Protein AF-A0A2R4A8C5-F1 (afdb_monomer)

Nearest PDB structures (foldseek):
  7qd8-assembly1_B  TM=8.148E-01  e=5.307E-03  Bacillus thuringiensis

InterPro domains:
  IPR002513 Tn3 transposase DDE domain [PF01526] (13-102)

Foldseek 3Di:
DVVVVDPPDDQLVVQVVLCVQQVLLVLQAFQDPPDDDDPPSSSLVSLLCCCVVVVVHLVVQADCPDPSRHPVNNVNSCVTGDDPRSVVSSVVSSVVSVVPDDDD

Secondary structure (DSSP, 8-state):
-GGGSS----HHHHHHHHHHHH-GGGG---SSSS----TTHHHHHHHHHHHHHTT--SGGG--TTSGGGSHHHHHHHHHHH--HHHHHHHHHHHHHHHHHSPP-

Sequence (104 aa):
MISDLLPPVDLTELLLEINAHTGFADEFFHASEASARVDDLPVSISAVLMAEACNIGLEPLIRSNVPALTRHRLNWTKANYLRAETITSANARLVDFQATLPEK

Organism: Escherichia coli (NCBI:txid562)

Mean predicted aligned error: 5.65 Å

pLDDT: mean 89.13, std 12.96, range [48.28, 97.88]

Radius of gyration: 14.77 Å; Cα contacts (8 Å, |Δi|>4): 102; chains: 1; bounding box: 31×28×45 Å

Solvent-accessible surface area (backbone atoms only — not comparable to full-atom values): 6050 Å² total; per-residue (Å²): 110,79,73,78,74,53,75,97,66,57,72,48,56,52,45,49,52,53,27,76,77,46,50,30,56,73,41,49,52,60,77,51,90,75,74,74,87,57,80,59,47,58,58,26,48,29,46,42,50,49,17,63,77,67,70,66,48,62,74,86,63,48,34,88,90,38,77,43,29,19,66,69,43,35,54,50,44,45,74,36,31,66,45,73,67,27,51,50,50,21,48,49,36,49,51,58,51,55,72,71,51,80,87,129

Structure (mmCIF, N/CA/C/O backbone):
data_AF-A0A2R4A8C5-F1
#
_entry.id   AF-A0A2R4A8C5-F1
#
loop_
_atom_site.group_PDB
_atom_site.id
_atom_site.type_symbol
_atom_site.label_atom_id
_atom_site.label_alt_id
_atom_site.label_comp_id
_atom_site.label_asym_id
_atom_site.label_entity_id
_atom_site.label_seq_id
_atom_site.pdbx_PDB_ins_code
_atom_site.Cartn_x
_atom_site.Cartn_y
_atom_site.Cartn_z
_atom_site.occupancy
_atom_site.B_iso_or_equiv
_atom_site.auth_seq_id
_atom_site.auth_comp_id
_atom_site.auth_asym_id
_atom_site.auth_atom_id
_atom_site.pdbx_PDB_model_num
ATOM 1 N N . MET A 1 1 ? 8.870 -14.293 27.264 1.00 48.28 1 MET A N 1
ATOM 2 C CA . MET A 1 1 ? 8.529 -12.847 27.326 1.00 48.28 1 MET A CA 1
ATOM 3 C C . MET A 1 1 ? 7.352 -12.596 26.389 1.00 48.28 1 MET A C 1
ATOM 5 O O . MET A 1 1 ? 7.075 -13.466 25.582 1.00 48.28 1 MET A O 1
ATOM 9 N N . ILE A 1 2 ? 6.641 -11.463 26.462 1.00 55.81 2 ILE A N 1
ATOM 10 C CA . ILE A 1 2 ? 5.501 -11.169 25.552 1.00 55.81 2 ILE A CA 1
ATOM 11 C C . ILE A 1 2 ? 5.911 -11.282 24.066 1.00 55.81 2 ILE A C 1
ATOM 13 O O . ILE A 1 2 ? 5.102 -11.645 23.222 1.00 55.81 2 ILE A O 1
ATOM 17 N N . SER A 1 3 ? 7.195 -11.079 23.769 1.00 56.97 3 SER A N 1
ATOM 18 C CA . SER A 1 3 ? 7.822 -11.296 22.462 1.00 56.97 3 SER A CA 1
ATOM 19 C C . SER A 1 3 ? 7.675 -12.715 21.891 1.00 56.97 3 SER A C 1
ATOM 21 O O . SER A 1 3 ? 7.709 -12.855 20.679 1.00 56.97 3 SER A O 1
ATOM 23 N N . ASP A 1 4 ? 7.478 -13.744 22.724 1.00 57.12 4 ASP A N 1
ATOM 24 C CA . ASP A 1 4 ? 7.283 -15.136 22.275 1.00 57.12 4 ASP A CA 1
ATOM 25 C C . ASP A 1 4 ? 5.820 -15.433 21.883 1.00 57.12 4 ASP A C 1
ATOM 27 O O . ASP A 1 4 ? 5.517 -16.512 21.380 1.00 57.12 4 ASP A O 1
ATOM 31 N N . LEU A 1 5 ? 4.899 -14.496 22.14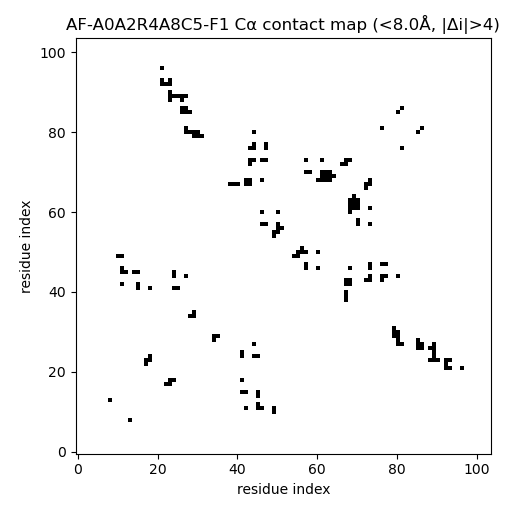9 1.00 63.47 5 LEU A N 1
ATOM 32 C CA . LEU A 1 5 ? 3.467 -14.606 21.833 1.00 63.47 5 LEU A CA 1
ATOM 33 C C . LEU A 1 5 ? 3.094 -13.896 20.526 1.00 63.47 5 LEU A C 1
ATOM 35 O O . LEU A 1 5 ? 1.983 -14.082 20.032 1.00 63.47 5 LEU A O 1
ATOM 39 N N . LEU A 1 6 ? 3.993 -13.072 19.983 1.00 57.56 6 LEU A N 1
ATOM 40 C CA . LEU A 1 6 ? 3.800 -12.414 18.698 1.00 57.56 6 LEU A CA 1
ATOM 41 C C . LEU A 1 6 ? 4.466 -13.276 17.621 1.00 57.56 6 LEU A C 1
ATOM 43 O O . LEU A 1 6 ? 5.684 -13.463 17.680 1.00 57.56 6 LEU A O 1
ATOM 47 N N . PRO A 1 7 ? 3.707 -13.827 16.656 1.00 55.28 7 PRO A N 1
ATOM 48 C CA . PRO A 1 7 ? 4.320 -14.527 15.540 1.00 55.28 7 PRO A CA 1
ATOM 49 C C . PRO A 1 7 ? 5.281 -13.577 14.802 1.00 55.28 7 PRO A C 1
ATOM 51 O O . PRO A 1 7 ? 5.040 -12.367 14.771 1.00 55.28 7 PRO A O 1
ATOM 54 N N . PRO A 1 8 ? 6.377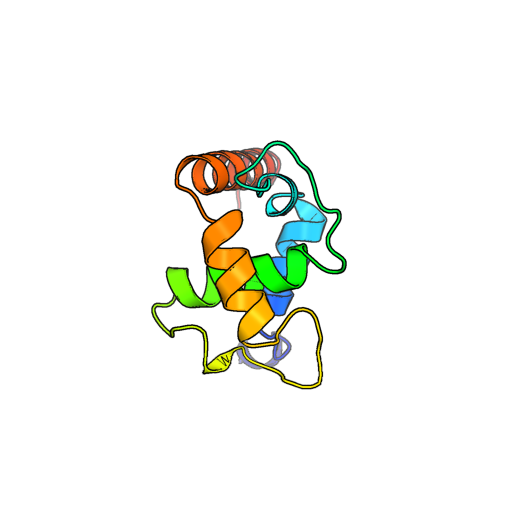 -14.085 14.213 1.00 59.34 8 PRO A N 1
ATOM 55 C CA . PRO A 1 8 ? 7.203 -13.286 13.320 1.00 59.34 8 PRO A CA 1
ATOM 56 C C . PRO A 1 8 ? 6.356 -12.919 12.095 1.00 59.34 8 PRO A C 1
ATOM 58 O O . PRO A 1 8 ? 6.137 -13.756 11.226 1.00 59.34 8 PRO A O 1
ATOM 61 N N . VAL A 1 9 ? 5.838 -11.693 12.067 1.00 62.78 9 VAL A N 1
ATOM 62 C CA . VAL A 1 9 ? 5.000 -11.167 10.982 1.00 62.78 9 VAL A CA 1
ATOM 63 C C . VAL A 1 9 ? 5.826 -10.172 10.178 1.00 62.78 9 VAL A C 1
ATOM 65 O O . VAL A 1 9 ? 6.458 -9.278 10.750 1.00 62.78 9 VAL A O 1
ATOM 68 N N . ASP A 1 10 ? 5.842 -10.329 8.854 1.00 78.69 10 ASP A N 1
ATOM 69 C CA . ASP A 1 10 ? 6.402 -9.313 7.965 1.00 78.69 10 ASP A CA 1
ATOM 70 C C . ASP A 1 10 ? 5.533 -8.052 8.079 1.00 78.69 10 ASP A C 1
ATOM 72 O O . ASP A 1 10 ? 4.307 -8.105 7.996 1.00 78.69 10 ASP A O 1
ATOM 76 N N . LEU A 1 11 ? 6.144 -6.886 8.283 1.00 78.94 11 LEU A N 1
ATOM 77 C CA . LEU A 1 11 ? 5.404 -5.639 8.472 1.00 78.94 11 LEU A CA 1
ATOM 78 C C . LEU A 1 11 ? 4.524 -5.296 7.249 1.00 78.94 11 LEU A C 1
ATOM 80 O O . LEU A 1 11 ? 3.506 -4.618 7.384 1.00 78.94 11 LEU A O 1
ATOM 84 N N . THR A 1 12 ? 4.871 -5.806 6.063 1.00 82.50 12 THR A N 1
ATOM 85 C CA . THR A 1 12 ? 4.020 -5.718 4.867 1.00 82.50 12 THR A CA 1
ATOM 86 C C . THR A 1 12 ? 2.796 -6.636 4.926 1.00 82.50 12 THR A C 1
ATOM 88 O O . THR A 1 12 ? 1.733 -6.236 4.453 1.00 82.50 12 THR A O 1
ATOM 91 N N . GLU A 1 13 ? 2.894 -7.811 5.551 1.00 86.81 13 GLU A N 1
ATOM 92 C CA . GLU A 1 13 ? 1.748 -8.691 5.821 1.00 86.81 13 GLU A CA 1
ATOM 93 C C . GLU A 1 13 ? 0.796 -8.053 6.832 1.00 86.81 13 GLU A C 1
ATOM 95 O O . GLU A 1 13 ? -0.417 -8.085 6.633 1.00 86.81 13 GLU A O 1
ATOM 100 N N . LEU A 1 14 ? 1.333 -7.375 7.852 1.00 89.06 14 LEU A N 1
ATOM 101 C CA . LEU A 1 14 ? 0.512 -6.619 8.796 1.00 89.06 14 LEU A CA 1
ATOM 102 C C . LEU A 1 14 ? -0.280 -5.508 8.089 1.00 89.06 14 LEU A C 1
ATOM 104 O O . LEU A 1 14 ? -1.461 -5.320 8.366 1.00 89.06 14 LEU A O 1
ATOM 108 N N . LEU A 1 15 ? 0.320 -4.802 7.124 1.00 92.25 15 LEU A N 1
ATOM 109 C CA . LEU A 1 15 ? -0.424 -3.832 6.312 1.00 92.25 15 LEU A CA 1
ATOM 110 C C . LEU A 1 15 ? -1.521 -4.487 5.462 1.00 92.25 15 LEU A C 1
ATOM 112 O O . LEU A 1 15 ? -2.571 -3.880 5.264 1.00 92.25 15 LEU A O 1
ATOM 116 N N . LEU A 1 16 ? -1.320 -5.714 4.978 1.00 93.81 16 LEU A N 1
ATOM 117 C CA . LEU A 1 16 ? -2.362 -6.453 4.260 1.00 93.81 16 LEU A CA 1
ATOM 118 C C . LEU A 1 16 ? -3.513 -6.870 5.181 1.00 93.81 16 LEU A C 1
ATOM 120 O O . LEU A 1 16 ? -4.668 -6.790 4.768 1.00 93.81 16 LEU A O 1
ATOM 124 N N . GLU A 1 17 ? -3.226 -7.251 6.424 1.00 93.94 17 GLU A N 1
ATOM 125 C CA . GLU A 1 17 ? -4.248 -7.536 7.437 1.00 93.94 17 GLU A CA 1
ATOM 126 C C . GLU A 1 17 ? -5.056 -6.276 7.779 1.00 93.94 17 GLU A C 1
ATOM 128 O O . GLU A 1 17 ? -6.286 -6.282 7.724 1.00 93.94 17 GLU A O 1
ATOM 133 N N . ILE A 1 18 ? -4.381 -5.150 8.026 1.00 94.25 18 ILE A N 1
ATOM 134 C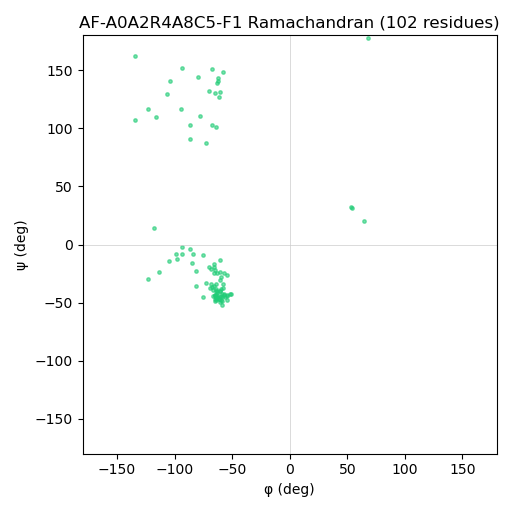 CA . ILE A 1 18 ? -5.051 -3.860 8.236 1.00 94.25 18 ILE A CA 1
ATOM 135 C C . ILE A 1 18 ? -5.878 -3.466 7.008 1.00 94.25 18 ILE A C 1
ATOM 137 O O . ILE A 1 18 ? -6.994 -2.959 7.149 1.00 94.25 18 ILE A O 1
ATOM 141 N N . ASN A 1 19 ? -5.387 -3.733 5.797 1.00 96.38 19 ASN A N 1
ATOM 142 C CA . ASN A 1 19 ? -6.174 -3.515 4.592 1.00 96.38 19 ASN A CA 1
ATOM 143 C C . ASN A 1 19 ? -7.423 -4.406 4.554 1.00 96.38 19 ASN A C 1
ATOM 145 O O . ASN A 1 19 ? -8.494 -3.916 4.217 1.00 96.38 19 ASN A O 1
ATOM 149 N N . ALA A 1 20 ? -7.328 -5.677 4.945 1.00 96.12 20 ALA A N 1
ATOM 150 C CA . AL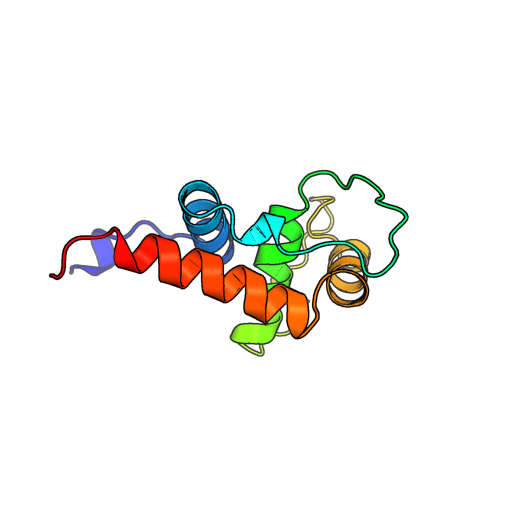A A 1 20 ? -8.486 -6.568 5.006 1.00 96.12 20 ALA A CA 1
ATOM 151 C C . ALA A 1 20 ? -9.569 -6.061 5.979 1.00 96.12 20 ALA A C 1
ATOM 153 O O . ALA A 1 20 ? -10.756 -6.278 5.741 1.00 96.12 20 ALA A O 1
ATOM 154 N N . HIS A 1 21 ? -9.176 -5.350 7.040 1.00 95.62 21 HIS A N 1
ATOM 155 C CA . HIS A 1 21 ? -10.109 -4.744 7.992 1.00 95.62 21 HIS A CA 1
ATOM 156 C C . HIS A 1 21 ? -10.702 -3.406 7.535 1.00 95.62 21 HIS A C 1
ATOM 158 O O . HIS A 1 21 ? -11.857 -3.114 7.841 1.00 95.62 21 HIS A O 1
ATOM 164 N N . THR A 1 22 ? -9.930 -2.580 6.830 1.00 96.88 22 THR A N 1
ATOM 165 C CA . THR A 1 22 ? -10.277 -1.162 6.593 1.00 96.88 22 THR A CA 1
ATOM 166 C C . THR A 1 22 ? -10.579 -0.824 5.131 1.00 96.88 22 THR A C 1
ATOM 168 O O . THR A 1 22 ? -11.271 0.158 4.836 1.00 96.88 22 THR A O 1
ATOM 171 N N . GLY A 1 23 ? -10.063 -1.623 4.197 1.00 96.00 23 GLY A N 1
ATOM 172 C CA . GLY A 1 23 ? -10.065 -1.338 2.764 1.00 96.00 23 GLY A CA 1
ATOM 173 C C . GLY A 1 23 ? -9.230 -0.114 2.379 1.00 96.00 23 GLY A C 1
ATOM 174 O O . GLY A 1 23 ? -9.476 0.471 1.332 1.00 96.00 23 GLY A O 1
ATOM 175 N N . PHE A 1 24 ? -8.278 0.332 3.211 1.00 96.88 24 PHE A N 1
ATOM 176 C CA . PHE A 1 24 ? -7.536 1.572 2.946 1.00 96.88 24 PHE A CA 1
ATOM 177 C C . PHE A 1 24 ? -6.766 1.544 1.611 1.00 96.88 24 PHE A C 1
ATOM 179 O O . PHE A 1 24 ? -6.536 2.596 1.017 1.00 96.88 24 PHE A O 1
ATOM 186 N N . ALA A 1 25 ? -6.353 0.364 1.132 1.00 95.31 25 ALA A N 1
ATOM 187 C CA . ALA A 1 25 ? -5.606 0.237 -0.116 1.00 95.31 25 ALA A CA 1
ATOM 188 C C . ALA A 1 25 ? -6.460 0.571 -1.354 1.00 95.31 25 ALA A C 1
ATOM 190 O O . ALA A 1 25 ? -5.897 0.926 -2.389 1.00 95.31 25 ALA A O 1
ATOM 191 N N . ASP A 1 26 ? -7.792 0.511 -1.245 1.00 93.62 26 ASP A N 1
ATOM 192 C CA . ASP A 1 26 ? -8.715 0.843 -2.338 1.00 93.62 26 ASP A CA 1
ATOM 193 C C . ASP A 1 26 ? -8.727 2.351 -2.651 1.00 93.62 26 ASP A C 1
ATOM 195 O O . ASP A 1 26 ? -9.074 2.758 -3.759 1.00 93.62 26 ASP A O 1
ATOM 199 N N . GLU A 1 27 ? -8.272 3.185 -1.710 1.00 96.06 27 GLU A N 1
ATOM 200 C CA . GLU A 1 27 ? -8.142 4.638 -1.884 1.00 96.06 27 GLU A CA 1
ATOM 201 C C . GLU A 1 27 ? -6.938 5.032 -2.759 1.00 96.06 27 GLU A C 1
ATOM 203 O O . GLU A 1 27 ? -6.786 6.190 -3.159 1.00 96.06 27 GLU A O 1
ATOM 208 N N . PHE A 1 28 ? -6.066 4.077 -3.093 1.00 94.31 28 PHE A N 1
ATOM 209 C CA . PHE A 1 28 ? -4.970 4.294 -4.028 1.00 94.31 28 PHE A CA 1
ATOM 210 C C . PHE A 1 28 ? -5.455 4.047 -5.455 1.00 94.31 28 PHE A C 1
ATOM 212 O O . PHE A 1 28 ? -5.357 2.945 -5.994 1.00 94.31 28 PHE A O 1
AT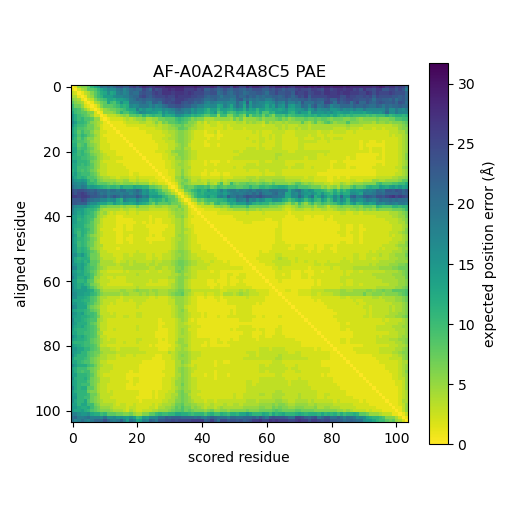OM 219 N N . PHE A 1 29 ? -5.940 5.110 -6.096 1.00 91.50 29 PHE A N 1
ATOM 220 C CA . PHE A 1 29 ? -6.328 5.099 -7.505 1.00 91.50 29 PHE A CA 1
ATOM 221 C C . PHE A 1 29 ? -5.188 5.553 -8.430 1.00 91.50 29 PHE A C 1
ATOM 223 O O . PHE A 1 29 ? -4.312 6.345 -8.059 1.00 91.50 29 PHE A O 1
ATOM 230 N N . HIS A 1 30 ? -5.204 5.048 -9.666 1.00 90.44 30 HIS A N 1
ATOM 231 C CA . HIS A 1 30 ? -4.203 5.370 -10.682 1.00 90.44 30 HIS A CA 1
ATOM 232 C C . HIS A 1 30 ? -4.230 6.873 -11.033 1.00 90.44 30 HIS A C 1
ATOM 234 O O . HIS A 1 30 ? -5.291 7.488 -11.071 1.00 90.44 30 HIS A O 1
ATOM 240 N N . ALA A 1 31 ? -3.065 7.475 -11.291 1.00 86.06 31 ALA A N 1
ATOM 241 C CA . ALA A 1 31 ? -2.920 8.915 -11.558 1.00 86.06 31 ALA A CA 1
ATOM 242 C C . ALA A 1 31 ? -3.611 9.383 -12.852 1.00 86.06 31 ALA A C 1
ATOM 244 O O . ALA A 1 31 ? -3.908 10.562 -13.013 1.00 86.06 31 ALA A O 1
ATOM 245 N N . SER A 1 32 ? -3.843 8.456 -13.777 1.00 80.31 32 SER A N 1
ATOM 246 C CA . SER A 1 32 ? -4.699 8.645 -14.948 1.00 80.31 32 SER A CA 1
ATOM 247 C C . SER A 1 32 ? -6.028 7.928 -14.724 1.00 80.31 32 SER A C 1
ATOM 249 O O . SER A 1 32 ? -6.022 6.794 -14.241 1.00 80.31 32 SER A O 1
ATOM 251 N N . GLU A 1 33 ? -7.135 8.548 -15.146 1.00 62.88 33 GLU A N 1
ATOM 252 C CA . GLU A 1 33 ? -8.492 7.975 -15.105 1.00 62.88 33 GLU A CA 1
ATOM 253 C C . GLU A 1 33 ? -8.641 6.687 -15.941 1.00 62.88 33 GLU A C 1
ATOM 255 O O . GLU A 1 33 ? -9.610 5.944 -15.783 1.00 62.88 33 GLU A O 1
ATOM 260 N N . ALA A 1 34 ? -7.667 6.367 -16.803 1.00 61.69 34 ALA A N 1
ATOM 261 C CA . ALA A 1 34 ? -7.583 5.068 -17.459 1.00 61.69 34 ALA A CA 1
ATOM 262 C C . ALA A 1 34 ? -7.139 4.000 -16.443 1.00 61.69 34 ALA A C 1
ATOM 264 O O . ALA A 1 34 ? -5.950 3.723 -16.273 1.00 61.69 34 ALA A O 1
ATOM 265 N N . SER A 1 35 ? -8.107 3.411 -15.741 1.00 58.88 35 SER A N 1
ATOM 266 C CA . SER A 1 35 ? -7.860 2.351 -14.764 1.00 58.88 35 SER A CA 1
ATOM 267 C C . SER A 1 35 ? -7.366 1.077 -15.460 1.00 58.88 35 SER A C 1
ATOM 269 O O . SER A 1 35 ? -8.143 0.319 -16.044 1.00 58.88 35 SER A O 1
AT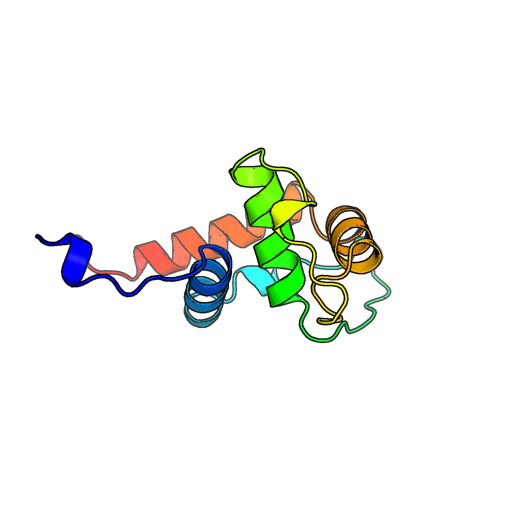OM 271 N N . ALA A 1 36 ? -6.062 0.817 -15.389 1.00 63.41 36 ALA A N 1
ATOM 272 C CA . ALA A 1 36 ? -5.540 -0.526 -15.590 1.00 63.41 36 ALA A CA 1
ATOM 273 C C . ALA A 1 36 ? -5.789 -1.309 -14.296 1.00 63.41 36 ALA A C 1
ATOM 275 O O . ALA A 1 36 ? -5.170 -1.020 -13.271 1.00 63.41 36 ALA A O 1
ATOM 276 N N . ARG A 1 37 ? -6.706 -2.287 -14.325 1.00 70.88 37 ARG A N 1
ATOM 277 C CA . ARG A 1 37 ? -6.830 -3.242 -13.218 1.00 70.88 37 ARG A CA 1
ATOM 278 C C . ARG A 1 37 ? -5.526 -4.006 -13.101 1.00 70.88 37 ARG A C 1
ATOM 280 O O . ARG A 1 37 ? -5.011 -4.546 -14.077 1.00 70.88 37 ARG A O 1
ATOM 287 N N . VAL A 1 38 ? -4.993 -3.985 -11.897 1.00 85.06 38 VAL A N 1
ATOM 288 C CA . VAL A 1 38 ? -3.663 -4.456 -11.594 1.00 85.06 38 VAL A CA 1
ATOM 289 C C . VAL A 1 38 ? -3.785 -5.519 -10.516 1.00 85.06 38 VAL A C 1
ATOM 291 O O . VAL A 1 38 ? -4.225 -5.229 -9.406 1.00 85.06 38 VAL A O 1
ATOM 294 N N . ASP A 1 39 ? -3.388 -6.740 -10.857 1.00 90.44 39 ASP A N 1
ATOM 295 C CA . ASP A 1 39 ? -3.432 -7.868 -9.928 1.00 90.44 39 ASP A CA 1
ATOM 296 C C . ASP A 1 39 ? -2.524 -7.613 -8.726 1.00 90.44 39 ASP A C 1
ATOM 298 O O . ASP A 1 39 ? -1.434 -7.049 -8.876 1.00 90.44 39 ASP A O 1
ATOM 302 N N . ASP A 1 40 ? -2.986 -8.004 -7.538 1.00 94.25 40 ASP A N 1
ATOM 303 C CA . ASP A 1 40 ? -2.276 -7.861 -6.263 1.00 94.25 40 ASP A CA 1
ATOM 304 C C . ASP A 1 40 ? -1.800 -6.426 -5.962 1.00 94.25 40 ASP A C 1
ATOM 306 O O . ASP A 1 40 ? -0.766 -6.215 -5.320 1.00 94.25 40 ASP A O 1
ATOM 310 N N . LEU A 1 41 ? -2.548 -5.409 -6.416 1.00 94.19 41 LEU A N 1
ATOM 311 C CA . LEU A 1 41 ? -2.233 -4.007 -6.125 1.00 94.19 41 LEU A CA 1
ATOM 312 C C . LEU A 1 41 ? -2.026 -3.732 -4.621 1.00 94.19 41 LEU A C 1
ATOM 314 O O . LEU A 1 41 ? -1.034 -3.068 -4.309 1.00 94.19 41 LEU A O 1
ATOM 318 N N . PRO A 1 42 ? -2.845 -4.265 -3.684 1.00 95.62 42 PRO A N 1
ATOM 319 C CA . PRO A 1 42 ? -2.630 -4.042 -2.254 1.00 95.62 42 PRO A CA 1
ATOM 320 C C . PRO A 1 42 ? -1.253 -4.504 -1.764 1.00 95.62 42 PRO A C 1
ATOM 322 O O . PRO A 1 42 ? -0.656 -3.842 -0.925 1.00 95.62 42 PRO A O 1
ATOM 325 N N . VAL A 1 43 ? -0.695 -5.580 -2.332 1.00 96.38 43 VAL A N 1
ATOM 326 C CA . VAL A 1 43 ? 0.658 -6.061 -1.997 1.00 96.38 43 VAL A CA 1
ATOM 327 C C . VAL A 1 43 ? 1.712 -5.039 -2.417 1.00 96.38 43 VAL A C 1
ATOM 329 O O . VAL A 1 43 ? 2.584 -4.678 -1.625 1.00 96.38 43 VAL A O 1
ATOM 332 N N . SER A 1 44 ? 1.613 -4.521 -3.645 1.00 97.06 44 SER A N 1
ATOM 333 C CA . SER A 1 44 ? 2.524 -3.478 -4.125 1.00 97.06 44 SER A CA 1
ATOM 334 C C . SER A 1 44 ? 2.391 -2.182 -3.313 1.00 97.06 44 SER A C 1
ATOM 336 O O . SER A 1 44 ? 3.404 -1.553 -3.012 1.00 97.06 44 SER A O 1
ATOM 338 N N . ILE A 1 45 ? 1.168 -1.783 -2.946 1.00 97.12 45 ILE A N 1
ATOM 339 C CA . ILE A 1 45 ? 0.904 -0.583 -2.137 1.00 97.12 45 ILE A CA 1
ATOM 340 C C . ILE A 1 45 ? 1.487 -0.734 -0.733 1.00 97.12 45 ILE A C 1
ATOM 342 O O . ILE A 1 45 ? 2.229 0.147 -0.307 1.00 97.12 45 ILE A O 1
ATOM 346 N N . SER A 1 46 ? 1.242 -1.855 -0.050 1.00 96.50 46 SER A N 1
ATOM 347 C CA . SER A 1 46 ? 1.807 -2.128 1.276 1.00 96.50 46 SER A CA 1
ATOM 348 C C . SER A 1 46 ? 3.332 -2.069 1.269 1.00 96.50 46 SER A C 1
ATOM 350 O O . SER A 1 46 ? 3.930 -1.442 2.140 1.00 96.50 46 SER A O 1
ATOM 352 N N . ALA A 1 47 ? 3.977 -2.649 0.253 1.00 96.50 47 ALA A N 1
ATOM 353 C CA . ALA A 1 47 ? 5.426 -2.569 0.112 1.00 96.50 47 ALA A CA 1
ATOM 354 C C . ALA A 1 47 ? 5.912 -1.125 -0.126 1.00 96.50 47 ALA A C 1
ATOM 356 O O . ALA A 1 47 ? 6.856 -0.672 0.517 1.00 96.50 47 ALA A O 1
ATOM 357 N N . VAL A 1 48 ? 5.264 -0.360 -1.008 1.00 97.56 48 VAL A N 1
ATOM 358 C CA . VAL A 1 48 ? 5.644 1.044 -1.238 1.00 97.56 48 VAL A CA 1
ATOM 359 C C . VAL A 1 48 ? 5.453 1.883 0.028 1.00 97.56 48 VAL A C 1
ATOM 361 O O . VAL A 1 48 ? 6.356 2.629 0.395 1.00 97.56 48 VAL A O 1
ATOM 364 N N . LEU A 1 49 ? 4.330 1.734 0.733 1.00 96.50 49 LEU A N 1
ATOM 365 C CA . LEU A 1 49 ? 4.086 2.436 1.993 1.00 96.50 49 LEU A CA 1
ATOM 366 C C . LEU A 1 49 ? 5.134 2.081 3.044 1.00 96.50 49 LEU A C 1
ATOM 368 O O . LEU A 1 49 ? 5.622 2.977 3.723 1.00 96.50 49 LEU A O 1
ATOM 372 N N . MET A 1 50 ? 5.537 0.812 3.127 1.00 94.94 50 MET A N 1
ATOM 373 C CA . MET A 1 50 ? 6.609 0.380 4.020 1.00 94.94 50 MET A CA 1
ATOM 374 C C . MET A 1 50 ? 7.930 1.086 3.717 1.00 94.94 50 MET A C 1
ATOM 376 O O . MET A 1 50 ? 8.587 1.616 4.612 1.00 94.94 50 MET A O 1
ATOM 380 N N . ALA A 1 51 ? 8.307 1.128 2.439 1.00 95.88 51 ALA A N 1
ATOM 381 C CA . ALA A 1 51 ? 9.534 1.777 2.003 1.00 95.88 51 ALA A CA 1
ATOM 382 C C . ALA A 1 51 ? 9.563 3.271 2.343 1.00 95.88 51 ALA A C 1
ATOM 384 O O . ALA A 1 51 ? 10.581 3.757 2.843 1.00 95.88 51 ALA A O 1
ATOM 385 N N . GLU A 1 52 ? 8.461 3.982 2.084 1.00 94.88 52 GLU A N 1
ATOM 386 C CA . GLU A 1 52 ? 8.369 5.424 2.319 1.00 94.88 52 GLU A CA 1
ATOM 387 C C . GLU A 1 52 ? 8.214 5.761 3.806 1.00 94.88 52 GLU A C 1
ATOM 389 O O . GLU A 1 52 ? 8.916 6.636 4.305 1.00 94.88 52 GLU A O 1
ATOM 394 N N . ALA A 1 53 ? 7.347 5.057 4.538 1.00 93.12 53 ALA A N 1
ATOM 395 C CA . ALA A 1 53 ? 7.092 5.332 5.951 1.00 93.12 53 ALA A CA 1
ATOM 396 C C . ALA A 1 53 ? 8.308 5.011 6.830 1.00 93.12 53 ALA A C 1
ATOM 398 O O . ALA A 1 53 ? 8.594 5.732 7.786 1.00 93.12 53 ALA A O 1
ATOM 399 N N . CYS A 1 54 ? 9.051 3.952 6.496 1.00 92.75 54 CYS A N 1
ATOM 400 C CA . CYS A 1 54 ? 10.235 3.545 7.250 1.00 92.75 54 CYS A CA 1
ATOM 401 C C . CYS A 1 54 ? 11.545 4.123 6.696 1.00 92.75 54 CYS A C 1
ATOM 403 O O . CYS A 1 54 ? 12.596 3.885 7.285 1.00 92.75 54 CYS A O 1
ATOM 405 N N . ASN A 1 55 ? 11.512 4.884 5.596 1.00 94.44 55 ASN A N 1
ATOM 406 C CA . ASN A 1 55 ? 12.699 5.438 4.929 1.00 94.44 55 ASN A CA 1
ATOM 407 C C . ASN A 1 55 ? 13.761 4.377 4.557 1.00 94.44 55 ASN A C 1
ATOM 409 O O . ASN A 1 55 ? 14.957 4.665 4.541 1.00 94.44 55 ASN A O 1
ATOM 413 N N . ILE A 1 56 ? 13.338 3.143 4.259 1.00 91.38 56 ILE A N 1
ATOM 414 C CA . ILE A 1 56 ? 14.238 2.011 3.952 1.00 91.38 56 ILE A CA 1
ATOM 415 C C . ILE A 1 56 ? 14.501 1.831 2.448 1.00 91.38 56 ILE A C 1
ATOM 417 O O . ILE A 1 56 ? 15.343 1.025 2.051 1.0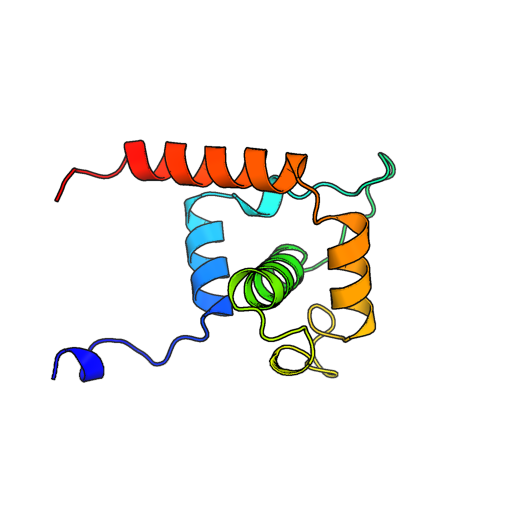0 91.38 56 ILE A O 1
ATOM 421 N N . GLY A 1 57 ? 13.784 2.577 1.602 1.00 94.19 57 GLY A N 1
ATOM 422 C CA . GLY A 1 57 ? 13.805 2.395 0.151 1.00 94.19 57 GLY A CA 1
ATOM 423 C C . GLY A 1 57 ? 13.160 1.076 -0.302 1.00 94.19 57 GLY A C 1
ATOM 424 O O . GLY A 1 57 ? 12.702 0.271 0.503 1.00 94.19 57 GLY A O 1
ATOM 425 N N . LEU A 1 58 ? 13.093 0.849 -1.619 1.00 95.75 58 LEU A N 1
ATOM 426 C CA . LEU A 1 58 ? 12.408 -0.326 -2.185 1.00 95.75 58 LEU A CA 1
ATOM 427 C C . LEU A 1 58 ? 13.256 -1.609 -2.173 1.00 95.75 58 LEU A C 1
ATOM 429 O O . LEU A 1 58 ? 12.695 -2.699 -2.222 1.00 95.75 58 LEU A O 1
ATOM 433 N N . GLU A 1 59 ? 14.590 -1.500 -2.123 1.00 95.94 59 GLU A N 1
ATOM 434 C CA . GLU A 1 59 ? 15.508 -2.644 -2.280 1.00 95.94 59 GLU A CA 1
ATOM 435 C C . GLU A 1 59 ? 15.238 -3.809 -1.307 1.00 95.94 59 GLU A C 1
ATOM 437 O O . GLU A 1 59 ? 15.172 -4.947 -1.775 1.00 95.94 59 GLU A O 1
ATOM 442 N N . PRO A 1 60 ? 14.967 -3.579 -0.006 1.00 93.44 60 PRO A N 1
ATOM 443 C CA . PRO A 1 60 ? 14.661 -4.665 0.934 1.00 93.44 60 PRO A CA 1
ATOM 444 C C . PRO A 1 60 ? 13.380 -5.454 0.605 1.00 93.44 60 PRO A C 1
ATOM 446 O O . PRO A 1 60 ? 13.238 -6.618 0.994 1.00 93.44 60 PRO A O 1
ATOM 449 N N . LEU A 1 61 ? 12.447 -4.837 -0.122 1.00 94.50 61 LEU A N 1
ATOM 450 C CA . LEU A 1 61 ? 11.106 -5.363 -0.397 1.00 94.50 61 LEU A CA 1
ATOM 451 C C . LEU A 1 61 ? 11.000 -6.026 -1.773 1.00 94.50 61 LEU A C 1
ATOM 453 O O . LEU A 1 61 ? 9.991 -6.657 -2.085 1.00 94.50 61 LEU A O 1
ATOM 457 N N . ILE A 1 62 ? 12.039 -5.912 -2.604 1.00 95.81 62 ILE A N 1
ATOM 458 C CA . ILE A 1 62 ? 12.037 -6.501 -3.938 1.00 95.81 62 ILE A CA 1
ATOM 459 C C . ILE A 1 62 ? 12.109 -8.030 -3.845 1.00 95.81 62 ILE A C 1
ATOM 461 O O . ILE A 1 62 ? 12.960 -8.603 -3.160 1.00 95.81 62 ILE A O 1
ATOM 465 N N . ARG A 1 63 ? 11.227 -8.701 -4.589 1.00 95.25 63 ARG A N 1
ATOM 466 C CA . ARG A 1 63 ? 11.231 -10.152 -4.816 1.00 95.25 63 ARG A CA 1
ATOM 467 C C . ARG A 1 63 ? 11.010 -10.405 -6.303 1.00 95.25 63 ARG A C 1
ATOM 469 O O . ARG A 1 63 ? 9.922 -10.191 -6.826 1.00 95.25 63 ARG A O 1
ATOM 476 N N . SER A 1 64 ? 12.053 -10.829 -7.016 1.00 92.75 64 SER A N 1
ATOM 477 C CA . SER A 1 64 ? 12.000 -11.016 -8.476 1.00 92.75 64 SER A CA 1
ATOM 478 C C . SER A 1 64 ? 11.053 -12.136 -8.916 1.00 92.75 64 SER A C 1
ATOM 480 O O . SER A 1 64 ? 10.551 -12.101 -10.035 1.00 92.75 64 SER A O 1
ATOM 482 N N . ASN A 1 65 ? 10.794 -13.105 -8.039 1.00 94.81 65 ASN A N 1
ATOM 483 C CA . ASN A 1 65 ? 9.882 -14.224 -8.257 1.00 94.81 65 ASN A CA 1
ATOM 484 C C . ASN A 1 65 ? 8.417 -13.913 -7.899 1.00 94.81 65 ASN A C 1
ATOM 486 O O . ASN A 1 65 ? 7.564 -14.769 -8.107 1.00 94.81 65 ASN A O 1
ATOM 490 N N . VAL A 1 66 ? 8.119 -12.724 -7.363 1.00 95.31 66 VAL A N 1
ATOM 491 C CA . VAL A 1 66 ? 6.758 -12.301 -7.004 1.00 95.31 66 VAL A CA 1
ATOM 492 C C . VAL A 1 66 ? 6.380 -11.098 -7.876 1.00 95.31 66 VAL A C 1
ATOM 494 O O . VAL A 1 66 ? 6.931 -10.015 -7.670 1.00 95.31 66 VAL A O 1
ATOM 497 N N . PRO A 1 67 ? 5.447 -11.234 -8.841 1.00 96.06 67 PRO A N 1
ATOM 498 C CA . PRO A 1 67 ? 5.108 -10.165 -9.787 1.00 96.06 67 PRO A CA 1
ATOM 499 C C . PRO A 1 67 ? 4.794 -8.811 -9.127 1.00 96.06 67 PRO A C 1
ATOM 501 O O . PRO A 1 67 ? 5.301 -7.774 -9.567 1.00 96.06 67 PRO A O 1
ATOM 504 N N . ALA A 1 68 ? 4.040 -8.831 -8.022 1.00 96.25 68 ALA A N 1
ATOM 505 C CA . ALA A 1 68 ? 3.647 -7.651 -7.249 1.00 96.25 68 ALA A CA 1
ATOM 506 C C . ALA A 1 68 ? 4.817 -6.924 -6.553 1.00 96.25 68 ALA A C 1
ATOM 508 O O . ALA A 1 68 ? 4.683 -5.750 -6.205 1.00 96.25 68 ALA A O 1
ATOM 509 N N . LEU A 1 69 ? 5.958 -7.595 -6.371 1.00 96.81 69 LEU A N 1
ATOM 510 C CA . LEU A 1 69 ? 7.127 -7.109 -5.629 1.00 96.81 69 LEU A CA 1
ATOM 511 C C . LEU A 1 69 ? 8.379 -6.989 -6.510 1.00 96.81 69 LEU A C 1
ATOM 513 O O . LEU A 1 69 ? 9.495 -6.835 -6.012 1.00 96.81 69 LEU A O 1
ATOM 517 N N . THR A 1 70 ? 8.237 -7.044 -7.835 1.00 97.75 70 THR A N 1
ATOM 518 C CA . THR A 1 70 ? 9.372 -6.757 -8.719 1.00 97.75 70 THR A CA 1
ATOM 519 C C . THR A 1 70 ? 9.774 -5.283 -8.619 1.00 97.75 70 THR A C 1
ATOM 521 O O . THR A 1 70 ? 8.941 -4.401 -8.403 1.00 97.75 70 THR A O 1
ATOM 524 N N . ARG A 1 71 ? 11.057 -4.971 -8.851 1.00 97.88 71 ARG A N 1
ATOM 525 C CA . ARG A 1 71 ? 11.548 -3.580 -8.848 1.00 97.88 71 ARG A CA 1
ATOM 526 C C . ARG A 1 71 ? 10.763 -2.675 -9.793 1.00 97.88 71 ARG A C 1
ATOM 528 O O . ARG A 1 71 ? 10.447 -1.541 -9.441 1.00 97.88 71 ARG A O 1
ATOM 535 N N . HIS A 1 72 ? 10.486 -3.164 -11.000 1.00 97.38 72 HIS A N 1
ATOM 536 C CA . HIS A 1 72 ? 9.714 -2.412 -11.983 1.00 97.38 72 HIS A CA 1
ATOM 537 C C . HIS A 1 72 ? 8.312 -2.117 -11.451 1.00 97.38 72 HIS A C 1
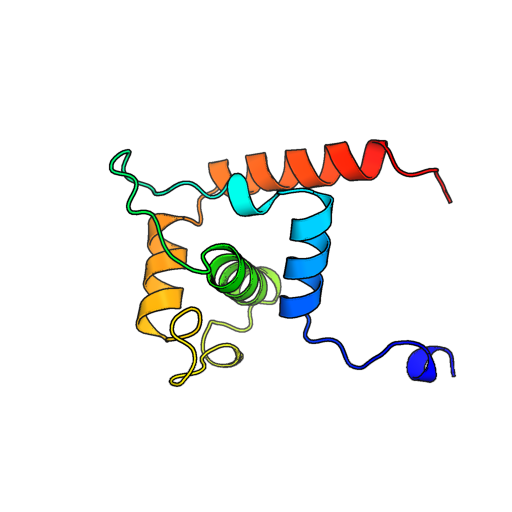ATOM 539 O O . HIS A 1 72 ? 7.875 -0.968 -11.477 1.00 97.38 72 HIS A O 1
ATOM 545 N N .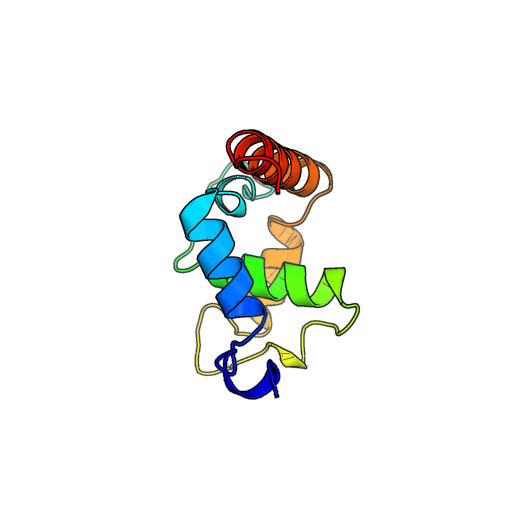 ARG A 1 73 ? 7.658 -3.138 -10.887 1.00 97.06 73 ARG A N 1
ATOM 546 C CA . ARG A 1 73 ? 6.330 -3.005 -10.309 1.00 97.06 73 ARG A CA 1
ATOM 547 C C . ARG A 1 73 ? 6.282 -1.973 -9.187 1.00 97.06 73 ARG A C 1
ATOM 549 O O . ARG A 1 73 ? 5.469 -1.063 -9.263 1.00 97.06 73 ARG A O 1
ATOM 556 N N . LEU A 1 74 ? 7.163 -2.062 -8.193 1.00 97.62 74 LEU A N 1
ATOM 557 C CA . LEU A 1 74 ? 7.131 -1.151 -7.044 1.00 97.62 74 LEU A CA 1
ATOM 558 C C . LEU A 1 74 ? 7.406 0.308 -7.436 1.00 97.62 74 LEU A C 1
ATOM 560 O O . LEU A 1 74 ? 6.721 1.210 -6.958 1.00 97.62 74 LEU A O 1
ATOM 564 N N . ASN A 1 75 ? 8.348 0.551 -8.356 1.00 97.62 75 ASN A N 1
ATOM 565 C CA . ASN A 1 75 ? 8.585 1.900 -8.883 1.00 97.62 75 ASN A CA 1
ATOM 566 C C . ASN A 1 75 ? 7.364 2.442 -9.630 1.00 97.62 75 ASN A C 1
ATOM 568 O O . ASN A 1 75 ? 6.983 3.597 -9.446 1.00 97.62 75 ASN A O 1
ATOM 572 N N . TRP A 1 76 ? 6.735 1.605 -10.458 1.00 95.94 76 TRP A N 1
ATOM 573 C CA . TRP A 1 76 ? 5.535 1.984 -11.190 1.00 95.94 76 TRP A CA 1
ATOM 574 C C . TRP A 1 76 ? 4.360 2.270 -10.246 1.00 95.94 76 TRP A C 1
ATOM 576 O O . TRP A 1 76 ? 3.685 3.285 -10.408 1.00 95.94 76 TRP A O 1
ATOM 586 N N . THR A 1 77 ? 4.156 1.440 -9.219 1.00 96.12 77 THR A N 1
ATOM 587 C CA . THR A 1 77 ? 3.136 1.662 -8.189 1.00 96.12 77 THR A CA 1
ATOM 588 C C . THR A 1 77 ? 3.380 2.977 -7.453 1.00 96.12 77 THR A C 1
ATOM 590 O O . THR A 1 77 ? 2.475 3.806 -7.388 1.00 96.12 77 THR A O 1
ATOM 593 N N . LYS A 1 78 ? 4.609 3.228 -6.982 1.00 96.56 78 LYS A N 1
ATOM 594 C CA . LYS A 1 78 ? 4.966 4.494 -6.328 1.00 96.56 78 LYS A CA 1
ATOM 595 C C . LYS A 1 78 ? 4.642 5.700 -7.214 1.00 96.56 78 LYS A C 1
ATOM 597 O O . LYS A 1 78 ? 4.000 6.633 -6.752 1.00 96.56 78 LYS A O 1
ATOM 602 N N . ALA A 1 79 ? 5.035 5.664 -8.486 1.00 95.31 79 ALA A N 1
ATOM 603 C CA . ALA A 1 79 ? 4.842 6.786 -9.403 1.00 95.31 79 ALA A CA 1
ATOM 604 C C . ALA A 1 79 ? 3.368 7.052 -9.760 1.00 95.31 79 ALA A C 1
ATOM 606 O O . ALA A 1 79 ? 2.992 8.202 -9.969 1.00 95.31 79 ALA A O 1
ATOM 607 N N . ASN A 1 80 ? 2.538 6.008 -9.851 1.00 94.44 80 ASN A N 1
ATOM 608 C CA . ASN A 1 80 ? 1.179 6.133 -10.389 1.00 94.44 80 ASN A CA 1
ATOM 609 C C . ASN A 1 80 ? 0.078 6.097 -9.329 1.00 94.44 80 ASN A C 1
ATOM 611 O O . ASN A 1 80 ? -1.049 6.468 -9.640 1.00 94.44 80 ASN A O 1
ATOM 615 N N . TYR A 1 81 ? 0.371 5.675 -8.101 1.00 95.12 81 TYR A N 1
ATOM 616 C CA . TYR A 1 81 ? -0.644 5.498 -7.059 1.00 95.12 81 TYR A CA 1
ATOM 617 C C . TYR A 1 81 ? -0.361 6.298 -5.794 1.00 95.12 81 TYR A C 1
ATOM 619 O O . TYR A 1 81 ? -1.306 6.714 -5.139 1.00 95.12 81 TYR A O 1
ATOM 627 N N . LEU A 1 82 ? 0.905 6.557 -5.452 1.00 95.38 82 LEU A N 1
ATOM 628 C CA . LEU A 1 82 ? 1.244 7.255 -4.216 1.00 95.38 82 LEU A CA 1
ATOM 629 C C . LEU A 1 82 ? 1.216 8.777 -4.418 1.00 95.38 82 LEU A C 1
ATOM 631 O O . LEU A 1 82 ? 2.141 9.360 -4.984 1.00 95.38 82 LEU A O 1
ATOM 635 N N . ARG A 1 83 ? 0.153 9.432 -3.947 1.00 95.00 83 ARG A N 1
ATOM 636 C CA . ARG A 1 83 ? -0.009 10.894 -3.962 1.00 95.00 83 ARG A CA 1
ATOM 637 C C . ARG A 1 83 ? -0.520 11.389 -2.611 1.00 95.00 83 ARG A C 1
ATOM 639 O O . ARG A 1 83 ? -1.063 10.620 -1.826 1.00 95.00 83 ARG A O 1
ATOM 646 N N . ALA A 1 84 ? -0.374 12.688 -2.349 1.00 96.00 84 ALA A N 1
ATOM 647 C CA . ALA A 1 84 ? -0.870 13.285 -1.107 1.00 96.00 84 ALA A CA 1
ATOM 648 C C . ALA A 1 84 ? -2.374 13.022 -0.910 1.00 96.00 84 ALA A C 1
ATOM 650 O O . ALA A 1 84 ? -2.779 12.581 0.155 1.00 96.00 84 ALA A O 1
ATOM 651 N N . GLU A 1 85 ? -3.173 13.197 -1.965 1.00 96.44 85 GLU A N 1
ATOM 652 C CA . GLU A 1 85 ? -4.618 12.946 -1.952 1.00 96.44 85 GLU A CA 1
ATOM 653 C C . GLU A 1 85 ? -4.972 11.497 -1.585 1.00 96.44 85 GLU A C 1
ATOM 655 O O . GLU A 1 85 ? -5.771 11.277 -0.681 1.00 96.44 85 GLU A O 1
ATOM 660 N N . THR A 1 86 ? -4.335 10.504 -2.216 1.00 96.12 86 THR A N 1
ATOM 661 C CA . THR A 1 86 ? -4.606 9.084 -1.930 1.00 96.12 86 THR A CA 1
ATOM 662 C C . THR A 1 86 ? -4.178 8.703 -0.513 1.00 96.12 86 THR A C 1
ATOM 664 O O . THR A 1 86 ? -4.851 7.916 0.141 1.00 96.12 86 THR A O 1
ATOM 667 N N . ILE A 1 87 ? -3.079 9.282 -0.008 1.00 97.06 87 ILE A N 1
ATOM 668 C CA . ILE A 1 87 ? -2.640 9.097 1.384 1.00 97.06 87 ILE A CA 1
ATOM 669 C C . ILE A 1 87 ? -3.665 9.702 2.348 1.00 97.06 87 ILE A C 1
ATOM 671 O O . ILE A 1 87 ? -4.000 9.082 3.355 1.00 97.06 87 ILE A O 1
ATOM 675 N N . THR A 1 88 ? -4.180 10.897 2.053 1.00 97.69 88 THR A N 1
ATOM 676 C CA . THR A 1 88 ? -5.218 11.540 2.865 1.00 97.69 88 THR A CA 1
ATOM 677 C C . THR A 1 88 ? -6.491 10.696 2.912 1.00 97.69 88 THR A C 1
ATOM 679 O O . THR A 1 88 ? -6.995 10.451 4.008 1.00 97.69 88 THR A O 1
ATOM 682 N N . SER A 1 89 ? -6.973 10.197 1.771 1.00 97.44 89 SER A N 1
ATOM 683 C CA . SER A 1 89 ? -8.156 9.328 1.714 1.00 97.44 89 SER A CA 1
ATOM 684 C C . SER A 1 89 ? -7.941 8.001 2.446 1.00 97.44 89 SER A C 1
ATOM 686 O O . SER A 1 89 ? -8.766 7.613 3.273 1.00 97.44 89 SER A O 1
ATOM 688 N N . ALA A 1 90 ? -6.797 7.342 2.238 1.00 97.69 90 ALA A N 1
ATOM 689 C CA . ALA A 1 90 ? -6.437 6.125 2.963 1.00 97.69 90 ALA A CA 1
ATOM 690 C C . ALA A 1 90 ? -6.394 6.350 4.486 1.00 97.69 90 ALA A C 1
ATOM 692 O O . ALA A 1 90 ? -6.913 5.539 5.250 1.00 97.69 90 ALA A O 1
ATOM 693 N N . ASN A 1 91 ? -5.834 7.473 4.943 1.00 97.06 91 ASN A N 1
ATOM 694 C CA . ASN A 1 91 ? -5.813 7.818 6.364 1.00 97.06 91 ASN A CA 1
ATOM 695 C C . ASN A 1 91 ? -7.217 8.048 6.930 1.00 97.06 91 ASN A C 1
ATOM 697 O O . ASN A 1 91 ? -7.476 7.633 8.057 1.00 97.06 91 ASN A O 1
ATOM 701 N N . ALA A 1 92 ? -8.126 8.665 6.168 1.00 97.88 92 ALA A N 1
ATOM 702 C CA . ALA A 1 92 ? -9.516 8.815 6.591 1.00 97.88 92 ALA A CA 1
ATOM 703 C C . ALA A 1 92 ? -10.165 7.444 6.840 1.00 97.88 92 ALA A C 1
ATOM 705 O O . ALA A 1 92 ? -10.729 7.231 7.907 1.00 97.88 92 ALA A O 1
ATOM 706 N N . ARG A 1 93 ? -9.961 6.468 5.939 1.00 97.50 93 ARG A N 1
ATOM 707 C CA . ARG A 1 93 ? -10.437 5.082 6.128 1.00 97.50 93 ARG A CA 1
ATOM 708 C C . ARG A 1 93 ? -9.909 4.439 7.408 1.00 97.50 93 ARG A C 1
ATOM 710 O O . ARG A 1 93 ? -10.656 3.758 8.108 1.00 97.50 93 ARG A O 1
ATOM 717 N N . LEU A 1 94 ? -8.628 4.644 7.715 1.00 96.75 94 LEU A N 1
ATOM 718 C CA . LEU A 1 94 ? -8.012 4.118 8.935 1.00 96.75 94 LEU A CA 1
ATOM 719 C C . LEU A 1 94 ? -8.600 4.769 10.196 1.00 96.75 94 LEU A C 1
ATOM 721 O O . LEU A 1 94 ? -8.909 4.067 11.157 1.00 96.75 94 LEU A O 1
ATOM 725 N N . VAL A 1 95 ? -8.773 6.093 10.191 1.00 97.00 95 VAL A N 1
ATOM 726 C CA . VAL A 1 95 ? -9.353 6.847 11.315 1.00 97.00 95 VAL A CA 1
ATOM 727 C C . VAL A 1 95 ? -10.816 6.468 11.537 1.00 97.00 95 VAL A C 1
ATOM 729 O O . VAL A 1 95 ? -11.209 6.217 12.676 1.00 97.00 95 VAL A O 1
ATOM 732 N N . ASP A 1 96 ? -11.600 6.364 10.465 1.00 96.94 96 ASP A N 1
ATOM 733 C CA . ASP A 1 96 ? -13.004 5.959 10.523 1.00 96.94 96 ASP A CA 1
ATOM 734 C C . ASP A 1 96 ? -13.142 4.559 11.125 1.00 96.94 96 ASP A C 1
ATOM 736 O O . ASP A 1 96 ? -13.964 4.347 12.015 1.00 96.94 96 ASP A O 1
ATOM 740 N N . PHE A 1 97 ? -12.297 3.610 10.705 1.00 96.31 97 PHE A N 1
ATOM 741 C CA . PHE A 1 97 ? -12.276 2.276 11.302 1.00 96.31 97 PHE A CA 1
ATOM 742 C C . PHE A 1 97 ? -11.888 2.319 12.784 1.00 96.31 97 PHE A C 1
ATOM 744 O O . PHE A 1 97 ? -12.569 1.714 13.613 1.00 96.31 97 PHE A O 1
ATOM 751 N N . GLN A 1 98 ? -10.838 3.064 13.143 1.00 93.75 98 GLN A N 1
ATOM 752 C CA . GLN A 1 98 ? -10.391 3.211 14.531 1.00 93.75 98 GLN A CA 1
ATOM 753 C C . GLN A 1 98 ? -11.504 3.765 15.434 1.00 93.75 98 GLN A C 1
ATOM 755 O O . GLN A 1 98 ? -11.641 3.305 16.565 1.00 93.75 98 GLN A O 1
ATOM 760 N N . ALA A 1 99 ? -12.325 4.695 14.938 1.00 95.12 99 ALA A N 1
ATOM 761 C CA . ALA A 1 99 ? -13.456 5.260 15.674 1.00 95.12 99 ALA A CA 1
ATOM 762 C C . ALA A 1 99 ? -14.574 4.240 15.973 1.00 95.12 99 ALA A C 1
ATOM 764 O O . ALA A 1 99 ? -15.405 4.482 16.846 1.00 95.12 99 ALA A O 1
ATOM 765 N N . THR A 1 100 ? -14.601 3.098 15.276 1.00 94.75 100 THR A N 1
ATOM 766 C CA . THR A 1 100 ? -15.537 1.996 15.567 1.00 94.75 100 THR A CA 1
ATOM 767 C C . THR A 1 100 ? -15.042 1.048 16.658 1.00 94.75 100 THR A C 1
ATOM 769 O O . THR A 1 100 ? -15.828 0.262 17.191 1.00 94.75 100 THR A O 1
ATOM 772 N N . LEU A 1 101 ? -13.749 1.097 16.991 1.00 92.94 101 LEU A N 1
ATOM 773 C CA . LEU A 1 101 ? -13.163 0.237 18.008 1.00 92.94 101 LEU A CA 1
ATOM 774 C C . LEU A 1 101 ? -13.467 0.785 19.410 1.00 92.94 101 LEU A C 1
ATOM 776 O O . LEU A 1 101 ? -13.468 1.999 19.612 1.00 92.94 101 LEU A O 1
ATOM 780 N N . PRO A 1 102 ? -13.699 -0.090 20.401 1.00 89.31 102 PRO A N 1
ATOM 781 C CA . PRO A 1 102 ? -13.869 0.350 21.778 1.00 89.31 102 PRO A CA 1
ATOM 782 C C . PRO A 1 102 ? -12.585 1.017 22.290 1.00 89.31 102 PRO A C 1
ATOM 784 O O . PRO A 1 102 ? -11.480 0.527 22.038 1.00 89.31 102 PRO A O 1
ATOM 787 N N . GLU A 1 103 ? -12.733 2.115 23.035 1.00 76.88 103 GLU A N 1
ATOM 788 C CA . GLU A 1 103 ? -11.617 2.706 23.777 1.00 76.88 103 GLU A CA 1
ATOM 789 C C . GLU A 1 103 ? -11.085 1.673 24.785 1.00 76.88 103 GLU A C 1
ATOM 791 O O . GLU A 1 103 ? -11.863 1.010 25.478 1.00 76.88 103 GLU A O 1
ATOM 796 N N . LYS A 1 104 ? -9.761 1.478 24.797 1.00 58.41 104 LYS A N 1
ATOM 797 C CA . LYS A 1 104 ? -9.079 0.574 25.734 1.00 58.41 104 LYS A CA 1
ATOM 798 C C . LYS A 1 104 ? -8.977 1.175 27.127 1.00 58.41 104 LYS A C 1
ATOM 800 O O . LYS A 1 104 ? -8.693 2.389 27.216 1.00 58.41 104 LYS A O 1
#